Protein AF-A0A9E1RQJ8-F1 (afdb_monomer_lite)

Foldseek 3Di:
DLLCCQPDDQVRVVVVPDDFAPPPVQDPVVLVVNCVRRVVNNRDSVSND

pLDDT: mean 96.05, std 2.33, range [82.88, 97.94]

Secondary structure (DSSP, 8-state):
-HHHHHH--HHHHHHTTPPPTT-TT--HHHHHHHHHHHGGGT---GGG-

Sequence (49 aa):
MERLIASASLDQRAVLGFPQPGSSYWCDETIEAVQARYGAFGFDPTPYR

Structure (mmCIF, N/CA/C/O backbone):
data_AF-A0A9E1RQJ8-F1
#
_entry.id   AF-A0A9E1RQJ8-F1
#
loop_
_atom_site.group_PDB
_atom_site.id
_atom_site.type_symbol
_atom_site.label_atom_id
_atom_site.label_alt_id
_atom_site.label_comp_id
_atom_site.label_asym_id
_atom_site.label_entity_id
_atom_site.label_seq_id
_atom_site.pdbx_PDB_ins_code
_atom_site.Cartn_x
_atom_site.Cartn_y
_atom_site.Cartn_z
_atom_site.occupancy
_atom_site.B_iso_or_equiv
_atom_site.auth_seq_id
_atom_site.auth_comp_id
_atom_site.auth_asym_id
_atom_site.auth_atom_id
_atom_site.pdbx_PDB_model_num
ATOM 1 N N . MET A 1 1 ? 6.387 10.316 -8.731 1.00 82.88 1 MET A N 1
ATOM 2 C CA . MET A 1 1 ? 6.837 9.467 -7.593 1.00 82.88 1 MET A CA 1
ATOM 3 C C . MET A 1 1 ? 5.916 8.260 -7.395 1.00 82.88 1 MET A C 1
ATOM 5 O O . MET A 1 1 ? 6.344 7.218 -6.924 1.00 82.88 1 MET A O 1
ATOM 9 N N . GLU A 1 2 ? 4.662 8.374 -7.807 1.00 91.31 2 GLU A N 1
ATOM 10 C CA . GLU A 1 2 ? 3.583 7.415 -7.601 1.00 91.31 2 GLU A CA 1
ATOM 11 C C . GLU A 1 2 ? 3.833 6.061 -8.269 1.00 91.31 2 GLU A C 1
ATOM 13 O O . GLU A 1 2 ? 3.604 5.032 -7.644 1.00 91.31 2 GLU A O 1
ATOM 18 N N . ARG A 1 3 ? 4.398 6.048 -9.485 1.00 93.88 3 ARG A N 1
ATOM 19 C CA . ARG A 1 3 ? 4.807 4.803 -10.159 1.00 93.88 3 ARG A CA 1
ATOM 20 C C . ARG A 1 3 ? 5.879 4.030 -9.390 1.00 93.88 3 ARG A C 1
ATOM 22 O O . ARG A 1 3 ? 5.806 2.812 -9.347 1.00 93.88 3 ARG A O 1
ATOM 29 N N . LEU A 1 4 ? 6.833 4.729 -8.764 1.00 95.44 4 LEU A N 1
ATOM 30 C CA . LEU A 1 4 ? 7.882 4.096 -7.956 1.00 95.44 4 LEU A CA 1
ATOM 31 C C . LEU A 1 4 ? 7.273 3.393 -6.738 1.00 95.44 4 LEU A C 1
ATOM 33 O O . LEU A 1 4 ? 7.591 2.240 -6.485 1.00 95.44 4 LEU A O 1
ATOM 37 N N . ILE A 1 5 ? 6.374 4.072 -6.016 1.00 96.31 5 ILE A N 1
ATOM 38 C CA . ILE A 1 5 ? 5.692 3.507 -4.840 1.00 96.31 5 ILE A CA 1
ATOM 39 C C . ILE A 1 5 ? 4.812 2.317 -5.241 1.00 96.31 5 ILE A C 1
ATOM 41 O O . ILE A 1 5 ? 4.834 1.285 -4.572 1.00 96.31 5 ILE A O 1
ATOM 45 N N . ALA A 1 6 ? 4.074 2.435 -6.347 1.00 96.25 6 ALA A N 1
ATOM 46 C CA . ALA A 1 6 ? 3.207 1.375 -6.848 1.00 96.25 6 ALA A CA 1
ATOM 47 C C . ALA A 1 6 ? 3.970 0.079 -7.156 1.00 96.25 6 ALA A C 1
ATOM 49 O O . ALA A 1 6 ? 3.523 -0.986 -6.738 1.00 96.25 6 ALA A O 1
ATOM 50 N N . SER A 1 7 ? 5.145 0.167 -7.785 1.00 95.81 7 SER A N 1
ATOM 51 C CA . SER A 1 7 ? 5.960 -1.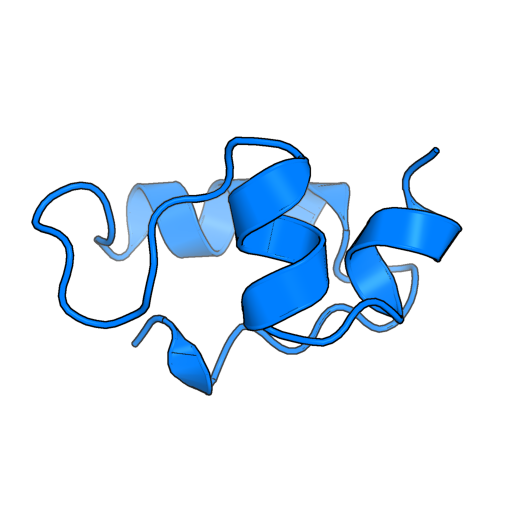005 -8.134 1.00 95.81 7 SER A CA 1
ATOM 52 C C . SER A 1 7 ? 6.960 -1.449 -7.058 1.00 95.81 7 SER A C 1
ATOM 54 O O . SER A 1 7 ? 7.624 -2.465 -7.241 1.00 95.81 7 SER A O 1
ATOM 56 N N . ALA A 1 8 ? 7.137 -0.679 -5.983 1.00 96.94 8 ALA A N 1
ATOM 57 C CA . ALA A 1 8 ? 8.099 -0.989 -4.928 1.00 96.94 8 ALA A CA 1
ATOM 58 C C . ALA A 1 8 ? 7.670 -2.206 -4.092 1.00 96.94 8 ALA A C 1
ATOM 60 O O . ALA A 1 8 ? 6.481 -2.401 -3.826 1.00 96.94 8 ALA A O 1
ATOM 61 N N . SER A 1 9 ? 8.648 -2.988 -3.627 1.00 97.00 9 SER A N 1
ATOM 62 C CA . SER A 1 9 ? 8.426 -4.033 -2.622 1.00 97.00 9 SER A CA 1
ATOM 63 C C . SER A 1 9 ? 8.033 -3.431 -1.267 1.00 97.00 9 SER A C 1
ATOM 65 O O . SER A 1 9 ? 8.207 -2.233 -1.030 1.00 97.00 9 SER A O 1
ATOM 67 N N . LEU A 1 10 ? 7.537 -4.260 -0.344 1.00 97.00 10 LEU A N 1
ATOM 68 C CA . LEU A 1 10 ? 7.195 -3.818 1.014 1.00 97.00 10 LEU A CA 1
ATOM 69 C C . LEU A 1 10 ? 8.388 -3.166 1.725 1.00 97.00 10 LEU A C 1
ATOM 71 O O . LEU A 1 10 ? 8.255 -2.066 2.257 1.00 97.00 10 LEU A O 1
ATOM 75 N N . ASP A 1 11 ? 9.569 -3.782 1.645 1.00 97.88 11 ASP A N 1
ATOM 76 C CA . ASP A 1 11 ? 10.794 -3.245 2.249 1.00 97.88 11 ASP A CA 1
ATOM 77 C C . ASP A 1 11 ? 11.198 -1.899 1.643 1.00 97.88 11 ASP A C 1
ATOM 79 O O . ASP A 1 11 ? 11.549 -0.962 2.360 1.00 97.88 11 ASP A O 1
ATOM 83 N N . GLN A 1 12 ? 11.092 -1.762 0.320 1.00 97.50 12 GLN A N 1
ATOM 84 C CA . GLN A 1 12 ? 11.380 -0.502 -0.364 1.00 97.50 12 GLN A CA 1
ATOM 85 C C . GLN A 1 12 ? 10.390 0.596 0.040 1.00 97.50 12 GLN A C 1
ATOM 87 O O . GLN A 1 12 ? 10.794 1.736 0.263 1.00 97.50 12 GLN A O 1
ATOM 92 N N . ARG A 1 13 ? 9.102 0.264 0.181 1.00 96.94 13 ARG A N 1
ATOM 93 C CA . ARG A 1 13 ? 8.085 1.200 0.677 1.00 96.94 13 ARG A CA 1
ATOM 94 C C . ARG A 1 13 ? 8.370 1.603 2.126 1.00 96.94 13 ARG A C 1
ATOM 96 O O . ARG A 1 13 ? 8.238 2.782 2.447 1.00 96.94 13 ARG A O 1
ATOM 103 N N . ALA A 1 14 ? 8.833 0.684 2.970 1.00 96.94 14 ALA A N 1
ATOM 104 C CA . ALA A 1 14 ? 9.193 0.991 4.353 1.00 96.94 14 ALA A CA 1
ATOM 105 C C . ALA A 1 14 ? 10.384 1.947 4.469 1.00 96.94 14 ALA A C 1
ATOM 107 O O . ALA A 1 14 ? 10.333 2.882 5.266 1.00 96.94 14 ALA A O 1
ATOM 108 N N . VAL A 1 15 ? 11.404 1.799 3.617 1.00 97.00 15 VAL A N 1
ATOM 109 C CA . VAL A 1 15 ? 12.497 2.787 3.513 1.00 97.00 15 VAL A CA 1
ATOM 110 C C . VAL A 1 15 ? 11.964 4.172 3.119 1.00 97.00 15 VAL A C 1
ATOM 112 O O . VAL A 1 15 ? 12.481 5.188 3.575 1.00 97.00 15 VAL A O 1
ATOM 115 N N . LEU A 1 16 ? 10.901 4.221 2.313 1.00 94.94 16 LEU A N 1
ATOM 116 C CA . LEU A 1 16 ? 10.211 5.452 1.910 1.00 94.94 16 LEU A CA 1
ATOM 117 C C . LEU A 1 16 ? 9.178 5.950 2.942 1.00 94.94 16 LEU A C 1
ATOM 119 O O . LEU A 1 16 ? 8.457 6.907 2.663 1.00 94.94 16 LEU A O 1
ATOM 123 N N . GLY A 1 17 ? 9.100 5.325 4.121 1.00 94.38 17 GLY A N 1
ATOM 124 C CA . GLY A 1 17 ? 8.236 5.744 5.225 1.00 94.38 17 GLY A CA 1
ATOM 125 C C . GLY A 1 17 ? 6.826 5.149 5.224 1.00 94.38 17 GLY A C 1
ATOM 126 O O . GLY A 1 17 ? 5.993 5.593 6.011 1.00 94.38 17 GLY A O 1
ATOM 127 N N . PHE A 1 18 ? 6.532 4.154 4.381 1.00 95.88 18 PHE A N 1
ATOM 128 C CA . PHE A 1 18 ? 5.271 3.413 4.484 1.00 95.88 18 PHE A CA 1
ATOM 129 C C . PHE A 1 18 ? 5.318 2.431 5.660 1.00 95.88 18 PHE A C 1
ATOM 131 O O . PHE A 1 18 ? 6.253 1.632 5.748 1.00 95.88 18 PHE A O 1
ATOM 138 N N . PRO A 1 19 ? 4.300 2.410 6.531 1.00 97.31 19 PRO A N 1
ATOM 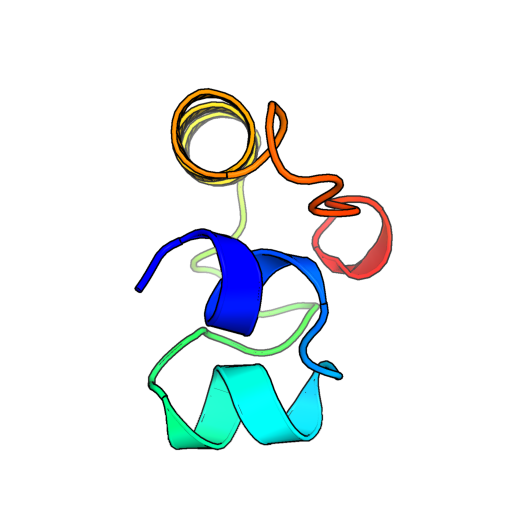139 C CA . PRO A 1 19 ? 4.210 1.392 7.569 1.00 97.31 19 PRO A CA 1
ATOM 140 C C . PRO A 1 19 ? 4.133 -0.019 6.971 1.00 97.31 19 PRO A C 1
ATOM 142 O O . PRO A 1 19 ? 3.475 -0.245 5.956 1.00 97.31 19 PRO A O 1
ATOM 145 N N . GLN A 1 20 ? 4.798 -0.988 7.599 1.00 97.62 20 GLN A N 1
ATOM 146 C CA . GLN A 1 20 ? 4.719 -2.395 7.191 1.00 97.62 20 GLN A CA 1
ATOM 147 C C . GLN A 1 20 ? 3.302 -2.963 7.420 1.00 97.62 20 GLN A C 1
ATOM 149 O O . GLN A 1 20 ? 2.554 -2.418 8.243 1.00 97.62 20 GLN A O 1
ATOM 154 N N . PRO A 1 21 ? 2.920 -4.049 6.721 1.00 97.19 21 PRO A N 1
ATOM 155 C CA . PRO A 1 21 ? 1.731 -4.836 7.045 1.00 97.19 21 PRO A CA 1
ATOM 156 C C . PRO A 1 21 ? 1.585 -5.135 8.539 1.00 97.19 21 PRO A C 1
ATOM 158 O O . PRO A 1 21 ? 2.574 -5.359 9.237 1.00 97.19 21 PRO A O 1
ATOM 161 N N . GLY A 1 22 ? 0.347 -5.128 9.032 1.00 95.81 22 GLY A N 1
ATOM 162 C CA . GLY A 1 22 ? 0.041 -5.340 10.451 1.00 95.81 22 GLY A CA 1
ATOM 163 C C . GLY A 1 22 ? 0.294 -4.131 11.362 1.00 95.81 22 GLY A C 1
ATOM 164 O O . GLY A 1 22 ? 0.012 -4.200 12.556 1.00 95.81 22 GLY A O 1
ATOM 165 N N . SER A 1 23 ? 0.800 -3.009 10.836 1.00 97.38 23 SER A N 1
ATOM 166 C CA . SER A 1 23 ? 0.810 -1.739 11.570 1.00 97.38 23 SER A CA 1
ATOM 167 C C . SER A 1 23 ? -0.616 -1.261 11.857 1.00 97.38 23 SER A C 1
ATOM 169 O O . SER A 1 23 ? -1.467 -1.301 10.976 1.00 97.38 23 SER A O 1
ATOM 171 N N . SER A 1 24 ? -0.847 -0.698 13.047 1.00 96.88 24 SER A N 1
ATOM 172 C CA . SER A 1 24 ? -2.123 -0.071 13.429 1.00 96.88 24 SER A CA 1
ATOM 173 C C . SER A 1 24 ? -2.493 1.167 12.605 1.00 96.88 24 SER A C 1
ATOM 175 O O . SER A 1 24 ? -3.583 1.706 12.767 1.00 96.88 24 SER A O 1
ATOM 177 N N . TYR A 1 25 ? -1.586 1.644 11.748 1.00 96.00 25 TYR A N 1
ATOM 178 C CA . TYR A 1 25 ? -1.880 2.673 10.756 1.00 96.00 25 TYR A CA 1
ATOM 179 C C . TYR A 1 25 ? -2.840 2.179 9.664 1.00 96.00 25 TYR A C 1
ATOM 181 O O . TYR A 1 25 ? -3.580 2.978 9.088 1.00 96.00 25 TYR A O 1
ATOM 189 N N . TRP A 1 26 ? -2.807 0.882 9.351 1.00 97.31 26 TRP A N 1
ATOM 190 C CA . TRP A 1 26 ? -3.629 0.312 8.295 1.00 97.31 26 TRP A CA 1
ATOM 191 C C . TRP A 1 26 ? -5.036 0.024 8.810 1.00 97.31 26 TRP A C 1
ATOM 193 O O . TRP A 1 26 ? -5.240 -0.766 9.729 1.00 97.31 26 TRP A O 1
ATOM 203 N N . CYS A 1 27 ? 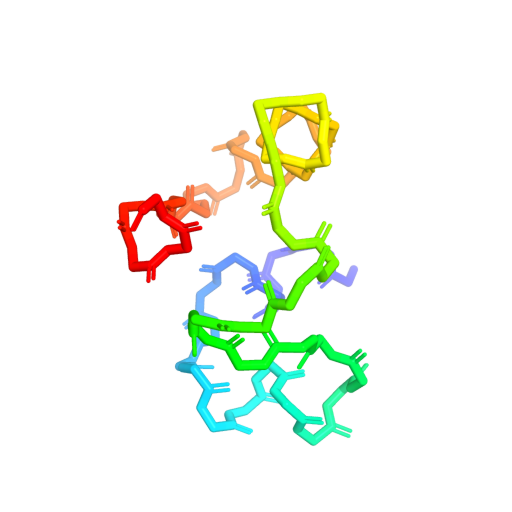-5.995 0.702 8.201 1.00 97.06 27 CYS A N 1
ATOM 204 C CA . CYS A 1 27 ? -7.425 0.493 8.337 1.00 97.06 27 CYS A CA 1
ATOM 205 C C . CYS A 1 27 ? -8.062 0.697 6.959 1.00 97.06 27 CYS A C 1
ATOM 207 O O . CYS A 1 27 ? -7.383 1.116 6.013 1.00 97.06 27 CYS A O 1
ATOM 209 N N . ASP A 1 28 ? -9.359 0.424 6.840 1.00 97.50 28 ASP A N 1
ATOM 210 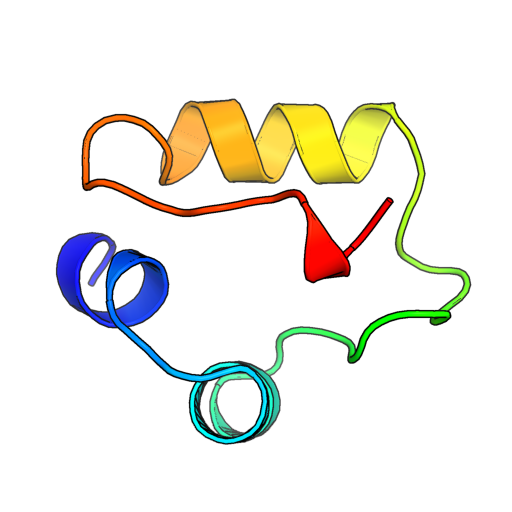C CA . ASP A 1 28 ? -10.064 0.541 5.563 1.00 97.50 28 ASP A CA 1
ATOM 211 C C . ASP A 1 28 ? -9.886 1.937 4.944 1.00 97.50 28 ASP A C 1
ATOM 213 O O . ASP A 1 28 ? -9.545 2.044 3.764 1.00 97.50 28 ASP A O 1
ATOM 217 N N . GLU A 1 29 ? -9.969 3.011 5.740 1.00 97.94 29 GLU A N 1
ATOM 218 C CA . GLU A 1 29 ? -9.819 4.373 5.218 1.00 97.94 29 GLU A CA 1
ATOM 219 C C . GLU A 1 29 ? -8.403 4.674 4.699 1.00 97.94 29 GLU A C 1
ATOM 221 O O . GLU A 1 29 ? -8.243 5.319 3.658 1.00 97.94 29 GLU A O 1
ATOM 226 N N . THR A 1 30 ? -7.351 4.226 5.397 1.00 97.19 30 THR A N 1
ATOM 227 C CA . THR A 1 30 ? -5.970 4.485 4.951 1.00 97.19 30 THR A CA 1
ATOM 228 C C . THR A 1 30 ? -5.608 3.643 3.734 1.00 97.19 30 THR A C 1
ATOM 230 O O . THR A 1 30 ? -4.916 4.133 2.836 1.00 97.19 30 THR A O 1
ATOM 233 N N . ILE A 1 31 ? -6.132 2.419 3.646 1.00 97.31 31 ILE A N 1
ATOM 234 C CA . ILE A 1 31 ? -5.982 1.550 2.477 1.00 97.31 31 ILE A CA 1
ATOM 235 C C . ILE A 1 31 ? -6.688 2.165 1.264 1.00 97.31 31 ILE A C 1
ATOM 237 O O . ILE A 1 31 ? -6.076 2.269 0.197 1.00 97.31 31 ILE A O 1
ATOM 241 N N . GLU A 1 32 ? -7.928 2.635 1.418 1.00 97.69 32 GLU A N 1
ATOM 242 C CA . GLU A 1 32 ? -8.671 3.308 0.349 1.00 97.69 32 GLU A CA 1
ATOM 243 C C . GLU A 1 32 ? -7.964 4.580 -0.129 1.00 97.69 32 GLU A C 1
ATOM 245 O O . GLU A 1 32 ? -7.810 4.784 -1.335 1.00 97.69 32 GLU A O 1
ATOM 250 N N . ALA A 1 33 ? -7.458 5.408 0.790 1.00 97.19 33 ALA A N 1
ATOM 251 C CA . ALA A 1 33 ? -6.732 6.629 0.442 1.00 97.19 33 ALA A CA 1
ATOM 252 C C . ALA A 1 33 ? -5.454 6.337 -0.366 1.00 97.19 33 ALA A C 1
ATOM 254 O O . ALA A 1 33 ? -5.161 7.008 -1.364 1.00 97.19 33 ALA A O 1
ATOM 255 N N . VAL A 1 34 ? -4.694 5.313 0.032 1.00 95.94 34 VAL A N 1
ATOM 256 C CA . VAL A 1 34 ? -3.497 4.870 -0.696 1.00 95.94 34 VAL A CA 1
ATOM 257 C C . VAL A 1 34 ? -3.883 4.286 -2.055 1.00 95.94 34 VAL A C 1
ATOM 259 O O . VAL A 1 34 ? -3.254 4.618 -3.064 1.00 95.94 34 VAL A O 1
ATOM 262 N N . GLN A 1 35 ? -4.943 3.484 -2.126 1.00 96.38 35 GLN A N 1
ATOM 263 C CA . GLN A 1 35 ? -5.410 2.896 -3.379 1.00 96.38 35 GLN A CA 1
ATOM 264 C C . GLN A 1 35 ? -5.943 3.957 -4.355 1.00 96.38 35 GLN A C 1
ATOM 266 O O . GLN A 1 35 ? -5.643 3.884 -5.546 1.00 96.38 35 GLN A O 1
ATOM 271 N N . ALA A 1 36 ? -6.630 4.993 -3.872 1.00 97.12 36 ALA A N 1
ATOM 272 C CA . ALA A 1 36 ? -7.063 6.122 -4.693 1.00 97.12 36 ALA A CA 1
ATOM 273 C C . ALA A 1 36 ? -5.873 6.886 -5.299 1.00 97.12 36 ALA A C 1
ATOM 275 O O . ALA A 1 36 ? -5.927 7.321 -6.449 1.00 97.12 36 ALA A O 1
ATOM 276 N N . ARG A 1 37 ? -4.772 7.018 -4.548 1.00 96.06 37 ARG A N 1
ATOM 277 C CA . ARG A 1 37 ? -3.578 7.749 -4.992 1.00 96.06 37 ARG A CA 1
ATOM 278 C C . ARG A 1 37 ? -2.666 6.936 -5.911 1.00 96.06 37 ARG A C 1
ATOM 280 O O . ARG A 1 37 ? -2.136 7.480 -6.879 1.00 96.06 37 ARG A O 1
ATOM 287 N N . TYR A 1 38 ? -2.437 5.662 -5.599 1.00 96.88 38 TYR A N 1
ATOM 288 C CA . TYR A 1 38 ? -1.418 4.842 -6.265 1.00 96.88 38 TYR A CA 1
ATOM 289 C C . TYR A 1 38 ? -1.992 3.694 -7.107 1.00 96.88 38 TYR A C 1
ATOM 291 O O . TYR A 1 38 ? -1.271 3.121 -7.925 1.00 96.88 38 TYR A O 1
ATOM 299 N N . GLY A 1 39 ? -3.280 3.369 -6.962 1.00 95.88 39 GLY A N 1
ATOM 300 C CA . GLY A 1 39 ? -3.924 2.236 -7.635 1.00 95.88 39 GLY A CA 1
ATOM 301 C C . GLY A 1 39 ? -3.899 2.343 -9.159 1.00 95.88 39 GLY A C 1
ATOM 302 O O . GLY A 1 39 ? -3.615 1.357 -9.832 1.00 95.88 39 GLY A O 1
ATOM 303 N N . ALA A 1 40 ? -4.056 3.551 -9.711 1.00 96.69 40 ALA A N 1
ATOM 304 C CA . ALA A 1 40 ? -3.939 3.796 -11.155 1.00 96.69 40 ALA A CA 1
ATOM 305 C C . ALA A 1 40 ? -2.552 3.439 -11.733 1.00 96.69 40 ALA A C 1
ATOM 307 O O . ALA A 1 40 ? -2.403 3.274 -12.942 1.00 96.69 40 ALA A O 1
ATOM 308 N N . PHE A 1 41 ? -1.536 3.310 -10.876 1.00 96.69 41 PHE A N 1
ATOM 309 C CA . PHE A 1 41 ? -0.174 2.934 -11.247 1.00 96.69 41 PHE A CA 1
ATOM 310 C C . PHE A 1 41 ? 0.164 1.473 -10.911 1.00 96.69 41 PHE A C 1
ATOM 312 O O . PHE A 1 41 ? 1.320 1.081 -11.058 1.00 96.69 41 PHE A O 1
ATOM 319 N N . GLY A 1 42 ? -0.821 0.672 -10.485 1.00 95.81 42 GLY A N 1
ATOM 320 C CA . GLY A 1 42 ? -0.653 -0.751 -10.182 1.00 95.81 42 GLY A CA 1
ATOM 321 C C . GLY A 1 42 ? -0.278 -1.060 -8.732 1.00 95.81 42 GLY A C 1
ATOM 322 O O . GLY A 1 42 ? 0.281 -2.119 -8.470 1.00 95.81 42 GLY A O 1
ATOM 323 N N . PHE A 1 43 ? -0.549 -0.151 -7.789 1.00 96.62 43 PHE A N 1
ATOM 324 C CA . PHE A 1 43 ? -0.320 -0.426 -6.370 1.00 96.62 43 PHE A CA 1
ATOM 325 C C . PHE A 1 43 ? -1.242 -1.550 -5.887 1.00 96.62 43 PHE A C 1
ATOM 327 O O . PHE A 1 43 ? -2.462 -1.394 -5.902 1.00 96.62 43 PHE A O 1
ATOM 334 N N . ASP A 1 44 ? -0.650 -2.652 -5.429 1.00 95.88 44 ASP A N 1
ATOM 335 C CA . ASP A 1 44 ? -1.366 -3.734 -4.755 1.00 95.88 44 ASP A CA 1
ATOM 336 C C . ASP A 1 44 ? -1.507 -3.438 -3.247 1.00 95.88 44 ASP A C 1
ATOM 338 O O . ASP A 1 44 ? -0.487 -3.381 -2.542 1.00 95.88 44 ASP A O 1
ATOM 342 N N . PRO A 1 45 ? -2.741 -3.235 -2.742 1.00 95.19 45 PRO A N 1
ATOM 343 C CA . PRO A 1 45 ? -3.004 -3.005 -1.327 1.00 95.19 45 PRO A CA 1
ATOM 344 C C . PRO A 1 45 ? -3.163 -4.298 -0.519 1.00 95.19 45 PRO A C 1
ATOM 346 O O . PRO A 1 45 ? -3.254 -4.222 0.701 1.00 95.19 45 PRO A O 1
ATOM 349 N N . THR A 1 46 ? -3.225 -5.468 -1.165 1.00 96.75 46 THR A N 1
ATOM 350 C CA . THR A 1 46 ? -3.526 -6.754 -0.512 1.00 96.75 46 THR A CA 1
ATOM 351 C C . THR A 1 46 ? -2.650 -7.044 0.708 1.00 96.75 46 THR A C 1
ATOM 353 O O . THR A 1 46 ? -3.203 -7.493 1.707 1.00 96.75 46 THR A O 1
ATOM 356 N N . PRO A 1 47 ? -1.337 -6.741 0.708 1.00 96.38 47 PRO A N 1
ATOM 357 C CA . PRO A 1 47 ? -0.504 -6.980 1.883 1.00 96.38 47 PRO A CA 1
ATOM 358 C C . PRO A 1 47 ?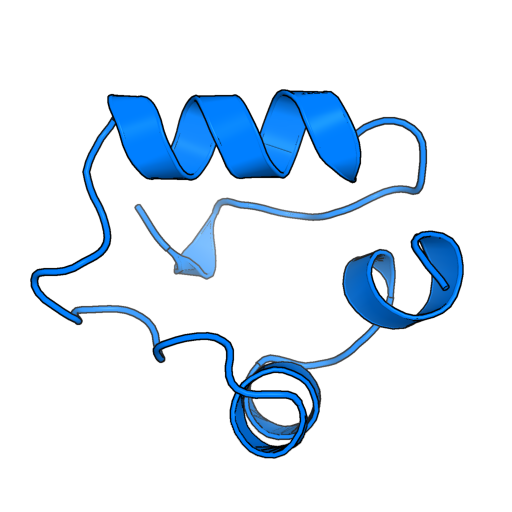 -0.836 -6.113 3.102 1.00 96.38 47 PRO A C 1
ATOM 360 O O . PRO A 1 47 ? -0.378 -6.438 4.186 1.00 96.38 47 PRO A O 1
ATOM 363 N N . TYR A 1 48 ? -1.554 -4.998 2.944 1.00 95.50 48 TYR A N 1
ATOM 364 C CA . TYR A 1 48 ? -1.874 -4.074 4.041 1.00 95.50 48 TYR A CA 1
ATOM 365 C C . TYR A 1 48 ? -3.261 -4.302 4.649 1.00 95.50 48 TYR A C 1
ATOM 367 O O . TYR A 1 48 ? -3.618 -3.586 5.581 1.00 95.50 48 TYR A O 1
ATOM 375 N N . ARG A 1 49 ? -4.031 -5.252 4.107 1.00 91.25 49 ARG A N 1
ATOM 376 C CA . ARG A 1 49 ? -5.325 -5.682 4.649 1.00 91.25 49 ARG A CA 1
ATOM 377 C C . ARG A 1 49 ? -5.165 -6.695 5.777 1.00 91.25 49 ARG A C 1
ATOM 379 O O . ARG A 1 49 ? -4.129 -7.397 5.799 1.00 91.25 49 ARG A O 1
#

Radius of gyration: 9.79 Å; chains: 1; boun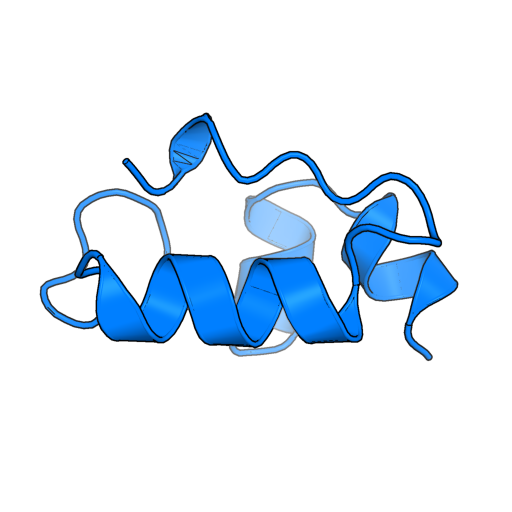ding box: 23×16×25 Å